Protein AF-A0A942J5Y2-F1 (afdb_monomer_lite)

Structure (mmCIF, N/CA/C/O backbone):
data_AF-A0A942J5Y2-F1
#
_entry.id   AF-A0A942J5Y2-F1
#
loop_
_atom_site.group_PDB
_atom_site.id
_atom_site.type_symbol
_atom_site.label_atom_id
_atom_site.label_alt_id
_atom_site.label_comp_id
_atom_site.label_asym_id
_atom_site.label_entity_id
_atom_site.label_seq_id
_atom_site.pdbx_PDB_ins_code
_atom_site.Cartn_x
_atom_site.Cartn_y
_atom_site.Cartn_z
_atom_site.occupancy
_atom_site.B_iso_or_equiv
_atom_site.auth_seq_id
_atom_site.auth_comp_id
_atom_site.auth_asym_id
_atom_site.auth_atom_id
_atom_site.pdbx_PDB_model_num
ATOM 1 N N . MET A 1 1 ? -18.124 -4.378 11.858 1.00 84.75 1 MET A N 1
ATOM 2 C CA . MET A 1 1 ? -17.099 -4.683 10.850 1.00 84.75 1 MET A CA 1
ATOM 3 C C . MET A 1 1 ? -17.439 -3.933 9.568 1.00 84.75 1 MET A C 1
ATOM 5 O O . MET A 1 1 ? -18.516 -4.154 9.026 1.00 84.75 1 MET A O 1
ATOM 9 N N . ARG A 1 2 ? -16.593 -2.995 9.141 1.00 95.69 2 ARG A N 1
ATOM 10 C CA . ARG A 1 2 ? -16.741 -2.168 7.935 1.00 95.69 2 ARG A CA 1
ATOM 11 C C . ARG A 1 2 ? -15.485 -2.299 7.095 1.00 95.69 2 ARG A C 1
ATOM 13 O O . ARG A 1 2 ? -14.386 -2.146 7.625 1.00 95.69 2 ARG A O 1
ATOM 20 N N . TRP A 1 3 ? -15.661 -2.587 5.813 1.00 96.19 3 TRP A N 1
ATOM 21 C CA . TRP A 1 3 ? -14.559 -2.839 4.891 1.00 96.19 3 TRP A CA 1
ATOM 22 C C . TRP A 1 3 ? -14.505 -1.748 3.829 1.00 96.19 3 TRP A C 1
ATOM 24 O O . TRP A 1 3 ? -15.545 -1.275 3.371 1.00 96.19 3 TRP A O 1
ATOM 34 N N . MET A 1 4 ? -13.293 -1.385 3.423 1.00 96.81 4 MET A N 1
ATOM 35 C CA . MET A 1 4 ? -13.045 -0.665 2.177 1.00 96.81 4 MET A CA 1
ATOM 36 C C . MET A 1 4 ? -12.264 -1.587 1.251 1.00 96.81 4 MET A C 1
ATOM 38 O O . MET A 1 4 ? -11.229 -2.117 1.646 1.00 96.81 4 MET A O 1
ATOM 42 N N . VAL A 1 5 ? -12.765 -1.791 0.038 1.00 94.94 5 VAL A N 1
ATOM 43 C CA . VAL A 1 5 ? -12.150 -2.690 -0.941 1.00 94.94 5 VAL A CA 1
ATOM 44 C C . VAL A 1 5 ? -11.982 -1.940 -2.251 1.00 94.94 5 VAL A C 1
ATOM 46 O O . VAL A 1 5 ? -12.905 -1.258 -2.696 1.00 94.94 5 VAL A O 1
ATOM 49 N N . LEU A 1 6 ? -10.806 -2.060 -2.852 1.00 94.19 6 LEU A N 1
ATOM 50 C CA . LEU A 1 6 ? -10.482 -1.487 -4.151 1.00 94.19 6 LEU A CA 1
ATOM 51 C C . LEU A 1 6 ? -9.532 -2.409 -4.916 1.00 94.19 6 LEU A C 1
ATOM 53 O O . LEU A 1 6 ? -8.919 -3.300 -4.333 1.00 94.19 6 LEU A O 1
ATOM 57 N N . ALA A 1 7 ? -9.415 -2.164 -6.214 1.00 92.25 7 ALA A N 1
ATOM 58 C CA . ALA A 1 7 ? -8.511 -2.870 -7.106 1.00 92.25 7 ALA A CA 1
ATOM 59 C C . ALA A 1 7 ? -7.783 -1.885 -8.031 1.00 92.25 7 ALA A C 1
ATOM 61 O O . ALA A 1 7 ? -8.194 -0.724 -8.137 1.00 92.25 7 ALA A O 1
ATOM 62 N N . ASP A 1 8 ? -6.717 -2.349 -8.681 1.00 88.19 8 ASP A N 1
ATOM 63 C CA . ASP A 1 8 ? -6.030 -1.660 -9.783 1.00 88.19 8 ASP A CA 1
ATOM 64 C C . ASP A 1 8 ? -5.554 -0.240 -9.430 1.00 88.19 8 ASP A C 1
ATOM 66 O O . ASP A 1 8 ? -5.823 0.775 -10.101 1.00 88.19 8 ASP A O 1
ATOM 70 N N . ILE A 1 9 ? -4.824 -0.139 -8.317 1.00 89.69 9 ILE A N 1
ATOM 71 C CA . ILE A 1 9 ? -4.260 1.144 -7.894 1.00 89.69 9 ILE A CA 1
ATOM 72 C C . ILE A 1 9 ? -3.129 1.594 -8.837 1.00 89.69 9 ILE A C 1
ATOM 74 O O . ILE A 1 9 ? -2.999 2.798 -9.072 1.00 89.69 9 ILE A O 1
ATOM 78 N N . HIS A 1 10 ? -2.405 0.653 -9.457 1.00 86.75 10 HIS A N 1
ATOM 79 C CA . HIS A 1 10 ? -1.319 0.850 -10.424 1.00 86.75 10 HIS A CA 1
ATOM 80 C C . HIS A 1 10 ? -0.325 1.919 -9.976 1.00 86.75 10 HIS A C 1
ATOM 82 O O . HIS A 1 10 ? -0.210 2.944 -10.644 1.00 86.75 10 HIS A O 1
ATOM 88 N N . HIS A 1 11 ? 0.331 1.731 -8.822 1.00 85.69 11 HIS A N 1
ATOM 89 C CA . HIS A 1 11 ? 1.297 2.681 -8.241 1.00 85.69 11 HIS A CA 1
ATOM 90 C C . HIS A 1 11 ? 0.840 4.158 -8.189 1.00 85.69 11 HIS A C 1
ATOM 92 O O . HIS A 1 11 ? 1.665 5.056 -8.024 1.00 85.69 11 HIS A O 1
ATOM 98 N N . GLY A 1 12 ? -0.462 4.437 -8.325 1.00 88.62 12 GLY A N 1
ATOM 99 C CA . GLY A 1 12 ? -0.999 5.791 -8.380 1.00 88.62 12 GLY A CA 1
ATOM 100 C C . GLY A 1 12 ? -0.914 6.451 -7.012 1.00 88.62 12 GLY A C 1
ATOM 101 O O . GLY A 1 12 ? -1.801 6.257 -6.184 1.00 88.62 12 GLY A O 1
ATOM 102 N N . GLU A 1 13 ? 0.144 7.224 -6.769 1.00 90.19 13 GLU A N 1
ATOM 103 C CA . GLU A 1 13 ? 0.414 7.883 -5.481 1.00 90.19 13 GLU A CA 1
ATOM 104 C C . GLU A 1 13 ? -0.786 8.703 -4.990 1.00 90.19 13 GLU A C 1
ATOM 106 O O . GLU A 1 13 ? -1.203 8.585 -3.840 1.00 90.19 13 GLU A O 1
ATOM 111 N N . ASN A 1 14 ? -1.442 9.429 -5.897 1.00 93.44 14 ASN A N 1
ATOM 112 C CA . ASN A 1 14 ? -2.664 10.173 -5.599 1.00 93.44 14 ASN A CA 1
ATOM 113 C C . ASN A 1 14 ? -3.819 9.274 -5.113 1.00 93.44 14 ASN A C 1
ATOM 115 O O . ASN A 1 14 ? -4.583 9.668 -4.233 1.00 93.44 14 ASN A O 1
ATOM 119 N N . LYS A 1 15 ? -3.966 8.061 -5.658 1.00 93.94 15 LYS A N 1
ATOM 120 C CA . LYS A 1 15 ? -4.989 7.102 -5.217 1.00 93.94 15 LYS A CA 1
ATOM 121 C C . LYS A 1 15 ? -4.661 6.560 -3.828 1.00 93.94 15 LYS A C 1
ATOM 123 O O . LYS A 1 15 ? -5.569 6.419 -3.011 1.00 93.94 15 LYS A O 1
ATOM 128 N N . TRP A 1 16 ? -3.386 6.291 -3.549 1.00 94.81 16 TRP A N 1
ATOM 129 C CA . TRP A 1 16 ? -2.936 5.867 -2.223 1.00 94.81 16 TRP A CA 1
ATOM 130 C C . TRP A 1 16 ? -3.175 6.944 -1.170 1.00 94.81 16 TRP A C 1
ATOM 132 O O . TRP A 1 16 ? -3.711 6.657 -0.102 1.00 94.81 16 TRP A O 1
ATOM 142 N N . GLU A 1 17 ? -2.855 8.197 -1.485 1.00 95.75 17 GLU A N 1
ATOM 143 C CA . GLU A 1 17 ? -3.139 9.329 -0.606 1.00 95.75 17 GLU A CA 1
ATOM 144 C C . GLU A 1 17 ? -4.637 9.457 -0.322 1.00 95.75 17 GLU A C 1
ATOM 146 O O . GLU A 1 17 ? -5.037 9.562 0.839 1.00 95.75 17 GLU A O 1
ATOM 151 N N . LEU A 1 18 ? -5.482 9.376 -1.355 1.00 96.56 18 LEU A N 1
ATOM 152 C CA . LEU A 1 18 ? -6.937 9.395 -1.193 1.00 96.56 18 LEU A CA 1
ATOM 153 C C . LEU A 1 18 ? -7.438 8.223 -0.341 1.00 96.56 18 LEU A C 1
ATOM 155 O O . LEU A 1 18 ? -8.302 8.423 0.514 1.00 96.56 18 LEU A O 1
ATOM 159 N N . LEU A 1 19 ? -6.872 7.027 -0.515 1.00 96.12 19 LEU A N 1
ATOM 160 C CA . LEU A 1 19 ? -7.204 5.859 0.298 1.00 96.12 19 LEU A CA 1
ATOM 161 C C . LEU A 1 19 ? -6.842 6.073 1.772 1.00 96.12 19 LEU A C 1
ATOM 163 O O . LEU A 1 19 ? -7.650 5.771 2.650 1.00 96.12 19 LEU A O 1
ATOM 167 N N . VAL A 1 20 ? -5.668 6.646 2.053 1.00 97.31 20 VAL A N 1
ATOM 168 C CA . VAL A 1 20 ? -5.252 7.008 3.416 1.00 97.31 20 VAL A CA 1
ATOM 169 C C . VAL A 1 20 ? -6.223 8.022 4.026 1.00 97.31 20 VAL A C 1
ATOM 171 O O . VAL A 1 20 ? -6.628 7.865 5.180 1.00 97.31 20 VAL A O 1
ATOM 174 N N . GLN A 1 21 ? -6.632 9.049 3.274 1.00 98.12 21 GLN A N 1
ATOM 175 C CA . GLN A 1 21 ? -7.607 10.028 3.768 1.00 98.12 21 GLN A CA 1
ATOM 176 C C . GLN A 1 21 ? -8.973 9.388 4.036 1.00 98.12 21 GLN A C 1
ATOM 178 O O . GLN A 1 21 ? -9.573 9.639 5.083 1.00 98.12 21 GLN A O 1
ATOM 183 N N . ALA A 1 22 ? -9.438 8.510 3.145 1.00 97.81 22 ALA A N 1
ATOM 184 C CA . ALA A 1 22 ? -10.676 7.764 3.334 1.00 97.81 22 ALA A CA 1
ATOM 185 C C . ALA A 1 22 ? -10.608 6.854 4.572 1.00 97.81 22 ALA A C 1
ATOM 187 O O . ALA A 1 22 ? -11.543 6.840 5.375 1.00 97.81 22 ALA A O 1
ATOM 188 N N . ALA A 1 23 ? -9.486 6.160 4.786 1.00 97.69 23 ALA A N 1
ATOM 189 C CA . ALA A 1 23 ? -9.276 5.317 5.961 1.00 97.69 23 ALA A CA 1
ATOM 190 C C . ALA A 1 23 ? -9.336 6.140 7.258 1.00 97.69 23 ALA A C 1
ATOM 192 O O . ALA A 1 23 ? -10.028 5.756 8.200 1.00 97.69 23 ALA A O 1
ATOM 193 N N . LYS A 1 24 ? -8.702 7.319 7.287 1.00 97.62 24 LYS A N 1
ATOM 194 C CA . LYS A 1 24 ? -8.753 8.243 8.434 1.00 97.62 24 LYS A CA 1
ATOM 195 C C . LYS A 1 24 ? -10.160 8.778 8.703 1.00 97.62 24 LYS A C 1
ATOM 197 O O . LYS A 1 24 ? -10.575 8.843 9.861 1.00 97.62 24 LYS A O 1
ATOM 202 N N . ALA A 1 25 ? -10.884 9.161 7.653 1.00 98.12 25 ALA A N 1
ATOM 203 C CA . ALA A 1 25 ? -12.213 9.754 7.770 1.00 98.12 25 ALA A CA 1
ATOM 204 C C . ALA A 1 25 ? -13.268 8.727 8.201 1.00 98.12 25 ALA A C 1
ATOM 206 O O . ALA A 1 25 ? -14.097 9.003 9.070 1.00 98.12 25 ALA A O 1
ATOM 207 N N . HIS A 1 26 ? -13.233 7.534 7.609 1.00 97.75 26 HIS A N 1
ATOM 208 C CA . HIS A 1 26 ? -14.277 6.533 7.801 1.00 97.75 26 HIS A CA 1
ATOM 209 C C . HIS A 1 26 ? -13.943 5.500 8.876 1.00 97.75 26 HIS A C 1
ATOM 211 O O . HIS A 1 26 ? -14.874 4.890 9.409 1.00 97.75 26 HIS A O 1
ATOM 217 N N . LYS A 1 27 ? -12.662 5.340 9.240 1.00 96.62 27 LYS A N 1
ATOM 218 C CA . LYS A 1 27 ? -12.160 4.375 10.233 1.00 96.62 27 LYS A CA 1
ATOM 219 C C . LYS A 1 27 ? -12.708 2.957 10.002 1.00 96.62 27 LYS A C 1
ATOM 221 O O . LYS A 1 27 ? -13.437 2.446 10.861 1.00 96.62 27 LYS A O 1
ATOM 226 N N . PRO A 1 28 ? -12.498 2.357 8.815 1.00 97.62 28 PRO A N 1
ATOM 227 C CA . PRO A 1 28 ? -12.905 0.975 8.593 1.00 97.62 28 PRO A CA 1
ATOM 228 C C . PRO A 1 28 ? -12.104 0.033 9.497 1.00 97.62 28 PRO A C 1
ATOM 230 O O . PRO A 1 28 ? -11.020 0.378 9.954 1.00 97.62 28 PRO A O 1
ATOM 233 N N . ASP A 1 29 ? -12.632 -1.166 9.718 1.00 96.75 29 ASP A N 1
ATOM 234 C CA . ASP A 1 29 ? -11.904 -2.215 10.438 1.00 96.75 29 ASP A CA 1
ATOM 235 C C . ASP A 1 29 ? -10.853 -2.872 9.524 1.00 96.75 29 ASP A C 1
ATOM 237 O O . ASP A 1 29 ? -9.826 -3.349 9.997 1.00 96.75 29 ASP A O 1
ATOM 241 N N . LEU A 1 30 ? -11.108 -2.882 8.208 1.00 96.38 30 LEU A N 1
ATOM 242 C CA . LEU A 1 30 ? -10.252 -3.506 7.202 1.00 96.38 30 LEU A CA 1
ATOM 243 C C . LEU A 1 30 ? -10.233 -2.702 5.895 1.00 96.38 30 LEU A C 1
ATOM 245 O O . LEU A 1 30 ? -11.274 -2.234 5.419 1.00 96.38 30 LEU A O 1
ATOM 249 N N . VAL A 1 31 ? -9.052 -2.594 5.294 1.00 96.94 31 VAL A N 1
ATOM 250 C CA . VAL A 1 31 ? -8.817 -2.101 3.936 1.00 96.94 31 VAL A CA 1
ATOM 251 C C . VAL A 1 31 ? -8.193 -3.230 3.119 1.00 96.94 31 VAL A C 1
ATOM 253 O O . VAL A 1 31 ? -7.185 -3.796 3.527 1.00 96.94 31 VAL A O 1
ATOM 256 N N . ALA A 1 32 ? -8.776 -3.559 1.969 1.00 95.12 32 ALA A N 1
ATOM 257 C CA . ALA A 1 32 ? -8.219 -4.528 1.032 1.00 95.12 32 ALA A CA 1
ATOM 258 C C . ALA A 1 32 ? -7.937 -3.867 -0.319 1.00 95.12 32 ALA A C 1
ATOM 260 O O . ALA A 1 32 ? -8.825 -3.236 -0.898 1.00 95.12 32 ALA A O 1
ATOM 261 N N . VAL A 1 33 ? -6.718 -4.039 -0.828 1.00 94.12 33 VAL A N 1
ATOM 262 C CA . VAL A 1 33 ? -6.330 -3.611 -2.178 1.00 94.12 33 VAL A CA 1
ATOM 263 C C . VAL A 1 33 ? -5.975 -4.848 -2.986 1.00 94.12 33 VAL A C 1
ATOM 265 O O . VAL A 1 33 ? -5.060 -5.585 -2.618 1.00 94.12 33 VAL A O 1
ATOM 268 N N . ALA A 1 34 ? -6.726 -5.089 -4.056 1.00 90.38 34 ALA A N 1
ATOM 269 C CA . ALA A 1 34 ? -6.590 -6.276 -4.880 1.00 90.38 34 ALA A CA 1
ATOM 270 C C . ALA A 1 34 ? -6.004 -5.958 -6.254 1.00 90.38 34 ALA A C 1
ATOM 272 O O . ALA A 1 34 ? -6.643 -5.291 -7.058 1.00 90.38 34 ALA A O 1
ATOM 273 N N . GLY A 1 35 ? -4.830 -6.508 -6.541 1.00 84.94 35 GLY A N 1
ATOM 274 C CA . GLY A 1 35 ? -4.236 -6.459 -7.866 1.00 84.94 35 GLY A CA 1
ATOM 275 C C . GLY A 1 35 ? -3.482 -5.170 -8.177 1.00 84.94 35 GLY A C 1
ATOM 276 O O . GLY A 1 35 ? -3.764 -4.096 -7.637 1.00 84.94 35 GLY A O 1
ATOM 277 N N . ASP A 1 36 ? -2.508 -5.340 -9.067 1.00 88.25 36 ASP A N 1
ATOM 278 C CA . ASP A 1 36 ? -1.703 -4.331 -9.743 1.00 88.25 36 ASP A CA 1
ATOM 279 C C . ASP A 1 36 ? -1.321 -3.148 -8.849 1.00 88.25 36 ASP A C 1
ATOM 281 O O . ASP A 1 36 ? -1.666 -1.985 -9.079 1.00 88.25 36 ASP A O 1
ATOM 285 N N . LEU A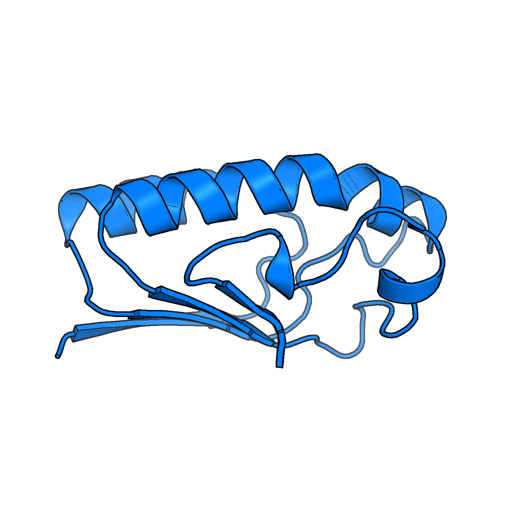 1 37 ? -0.599 -3.469 -7.781 1.00 89.00 37 LEU A N 1
ATOM 286 C CA . LEU A 1 37 ? -0.132 -2.522 -6.776 1.00 89.00 37 LEU A CA 1
ATOM 287 C C . LEU A 1 37 ? 1.084 -1.729 -7.266 1.00 89.00 37 LEU A C 1
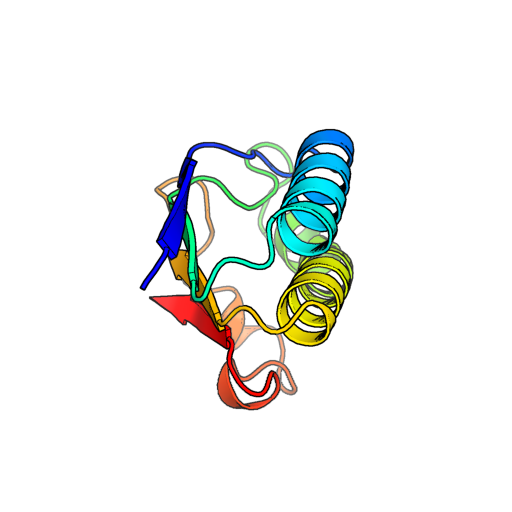ATOM 289 O O . LEU A 1 37 ? 1.240 -0.550 -6.928 1.00 89.00 37 LEU A O 1
ATOM 293 N N . LEU A 1 38 ? 1.946 -2.378 -8.046 1.00 89.62 38 LEU A N 1
ATOM 294 C CA . LEU A 1 38 ? 3.303 -1.945 -8.349 1.00 89.62 38 LEU A CA 1
ATOM 295 C C . LEU A 1 38 ? 3.439 -1.347 -9.770 1.00 89.62 38 LEU A C 1
ATOM 297 O O . LEU A 1 38 ? 2.545 -1.449 -10.615 1.00 89.62 38 LEU A O 1
ATOM 301 N N . PRO A 1 39 ? 4.568 -0.679 -10.070 1.00 87.62 39 PRO A N 1
ATOM 302 C CA . PRO A 1 39 ? 4.932 -0.275 -11.428 1.00 87.62 39 PRO A CA 1
ATOM 303 C C . PRO A 1 39 ? 5.029 -1.439 -12.418 1.00 87.62 39 PRO A C 1
ATOM 305 O O . PRO A 1 39 ? 5.978 -2.217 -12.381 1.00 87.62 39 PRO A O 1
ATOM 308 N N . LYS A 1 40 ? 4.084 -1.524 -13.359 1.00 82.75 40 LYS A N 1
ATOM 309 C CA . LYS A 1 40 ? 4.068 -2.585 -14.379 1.00 82.75 40 LYS A CA 1
ATOM 310 C C . LYS A 1 40 ? 5.109 -2.387 -15.492 1.00 82.75 40 LYS A C 1
ATOM 312 O O . LYS A 1 40 ? 5.823 -3.315 -15.849 1.00 82.75 40 LYS A O 1
ATOM 317 N N . ASP A 1 41 ? 5.267 -1.155 -15.987 1.00 84.00 41 ASP A N 1
ATOM 318 C CA . ASP A 1 41 ? 6.021 -0.885 -17.228 1.00 84.00 41 ASP A CA 1
ATOM 319 C C . ASP A 1 41 ? 7.518 -0.604 -17.000 1.00 84.00 41 ASP A C 1
ATOM 321 O O . ASP A 1 41 ? 8.275 -0.404 -17.947 1.00 84.00 41 ASP A O 1
ATOM 325 N N . GLN A 1 42 ? 7.964 -0.561 -15.742 1.00 82.94 42 GLN A N 1
ATOM 326 C CA . GLN A 1 42 ? 9.313 -0.106 -15.369 1.00 82.94 42 GLN A CA 1
ATOM 327 C C . GLN A 1 42 ? 10.231 -1.247 -14.884 1.00 82.94 42 GLN A C 1
ATOM 329 O O . GLN A 1 42 ? 11.397 -1.021 -14.558 1.00 82.94 42 GLN A O 1
ATOM 334 N N . GLY A 1 43 ? 9.719 -2.483 -14.858 1.00 85.25 43 GLY A N 1
ATOM 335 C CA . GLY A 1 43 ? 10.461 -3.685 -14.473 1.00 85.25 43 GLY A CA 1
ATOM 336 C C . GLY A 1 43 ? 10.707 -3.841 -12.965 1.00 85.25 43 GLY A C 1
ATOM 337 O O . GLY A 1 43 ? 10.365 -2.988 -12.147 1.00 85.25 43 GLY A O 1
ATOM 338 N N . THR A 1 44 ? 11.338 -4.959 -12.589 1.00 86.19 44 THR A N 1
ATOM 339 C CA . THR A 1 44 ? 11.509 -5.389 -11.187 1.00 86.19 44 THR A CA 1
ATOM 340 C C . THR A 1 44 ? 12.198 -4.355 -10.298 1.00 86.19 44 THR A C 1
ATOM 342 O O . THR A 1 44 ? 11.787 -4.167 -9.158 1.00 86.19 44 THR A O 1
ATOM 345 N N . LEU A 1 45 ? 13.230 -3.662 -10.791 1.00 87.19 45 LEU A N 1
ATOM 346 C CA . LEU A 1 45 ? 13.960 -2.683 -9.975 1.00 87.19 45 LEU A CA 1
ATOM 347 C C . LEU A 1 45 ? 13.083 -1.493 -9.575 1.00 87.19 45 LEU A C 1
ATOM 349 O O . LEU A 1 45 ? 13.177 -1.029 -8.442 1.00 87.19 45 LEU A O 1
ATOM 353 N N . ALA A 1 46 ? 12.210 -1.030 -10.470 1.00 88.12 46 ALA A N 1
ATOM 354 C CA . ALA A 1 46 ? 11.276 0.048 -10.165 1.00 88.12 46 ALA A CA 1
ATOM 355 C C . ALA A 1 46 ? 10.222 -0.391 -9.144 1.00 88.12 46 ALA A C 1
ATOM 357 O O . ALA A 1 46 ? 9.886 0.358 -8.230 1.00 88.12 46 ALA A O 1
ATOM 358 N N . GLN A 1 47 ? 9.756 -1.636 -9.245 1.00 89.12 47 GLN A N 1
ATOM 359 C CA . GLN A 1 47 ? 8.851 -2.205 -8.255 1.00 89.12 47 GLN A CA 1
ATOM 360 C C . GLN A 1 47 ? 9.510 -2.347 -6.871 1.00 89.12 47 GLN A C 1
ATOM 362 O O . GLN A 1 47 ? 8.902 -1.972 -5.871 1.00 89.12 47 GLN A O 1
ATOM 367 N N . VAL A 1 48 ? 10.773 -2.795 -6.796 1.00 88.25 48 VAL A N 1
ATOM 368 C CA . VAL A 1 48 ? 11.549 -2.825 -5.538 1.00 88.25 48 VAL A CA 1
ATOM 369 C C . VAL A 1 48 ? 11.724 -1.415 -4.968 1.00 88.25 48 VAL A C 1
ATOM 371 O O . VAL A 1 48 ? 11.531 -1.204 -3.770 1.00 88.25 48 VAL A O 1
ATOM 374 N N . ALA A 1 49 ? 12.049 -0.438 -5.818 1.00 88.50 49 ALA A N 1
ATOM 375 C CA . ALA A 1 49 ? 12.212 0.957 -5.415 1.00 88.50 49 ALA A CA 1
ATOM 376 C C . ALA A 1 49 ? 10.911 1.591 -4.890 1.00 88.50 49 ALA A C 1
ATOM 378 O O . ALA A 1 49 ? 10.975 2.550 -4.124 1.00 88.50 49 ALA A O 1
ATOM 379 N N . TYR A 1 50 ? 9.747 1.046 -5.255 1.00 89.19 50 TYR A N 1
ATOM 380 C CA . TYR A 1 50 ? 8.440 1.522 -4.803 1.00 89.19 50 TYR A CA 1
ATOM 381 C C . TYR A 1 50 ? 8.030 0.996 -3.415 1.00 89.19 50 TYR A C 1
ATOM 383 O O . TYR A 1 50 ? 7.220 1.621 -2.726 1.00 89.19 50 TYR A O 1
ATOM 391 N N . LEU A 1 51 ? 8.610 -0.117 -2.949 1.00 87.75 51 LEU A N 1
ATOM 392 C CA . LEU A 1 51 ? 8.243 -0.746 -1.669 1.00 87.75 51 LEU A CA 1
ATOM 393 C C . LEU A 1 51 ? 8.338 0.168 -0.436 1.00 87.75 51 LEU A C 1
ATOM 395 O O . LEU A 1 51 ? 7.484 0.034 0.446 1.00 87.75 51 LEU A O 1
ATOM 399 N N . PRO A 1 52 ? 9.319 1.088 -0.315 1.00 88.31 52 PRO A N 1
ATOM 400 C CA . PRO A 1 52 ? 9.341 2.049 0.785 1.00 88.31 52 PRO A CA 1
ATOM 401 C C . PRO A 1 52 ? 8.134 2.999 0.775 1.00 88.31 52 PRO A C 1
ATOM 403 O O . PRO A 1 52 ? 7.591 3.301 1.835 1.00 88.31 52 PRO A O 1
ATOM 406 N N . GLY A 1 53 ? 7.677 3.429 -0.406 1.00 89.62 53 GLY A N 1
ATOM 407 C CA . GLY A 1 53 ? 6.476 4.259 -0.548 1.00 89.62 53 GLY A CA 1
ATOM 408 C C . GLY A 1 53 ? 5.210 3.486 -0.182 1.00 89.62 53 GLY A C 1
ATOM 409 O O . GLY A 1 53 ? 4.422 3.937 0.650 1.00 89.62 53 GLY A O 1
ATOM 410 N N . LEU A 1 54 ? 5.070 2.262 -0.706 1.00 90.31 54 LEU A N 1
ATOM 411 C CA . LEU A 1 54 ? 3.974 1.356 -0.351 1.00 90.31 54 LEU A CA 1
ATOM 412 C C . LEU A 1 54 ? 3.907 1.097 1.165 1.00 90.31 54 LEU A C 1
ATOM 414 O O . LEU A 1 54 ? 2.827 1.106 1.757 1.00 90.31 54 LEU A O 1
ATOM 418 N N . ARG A 1 55 ? 5.069 0.934 1.809 1.00 89.19 55 ARG A N 1
ATOM 419 C CA . ARG A 1 55 ? 5.184 0.801 3.265 1.00 89.19 55 ARG A CA 1
ATOM 420 C C . ARG A 1 55 ? 4.656 2.031 4.002 1.00 89.19 55 ARG A C 1
ATOM 422 O O . ARG A 1 55 ? 3.902 1.868 4.956 1.00 89.19 55 ARG A O 1
ATOM 429 N N . ALA A 1 56 ? 5.013 3.236 3.564 1.00 92.69 56 ALA A N 1
ATOM 430 C CA . ALA A 1 56 ? 4.537 4.465 4.195 1.00 92.69 56 ALA A CA 1
ATOM 431 C C . ALA A 1 56 ? 3.001 4.581 4.137 1.00 92.69 56 ALA A C 1
ATOM 433 O O . ALA A 1 56 ? 2.368 4.969 5.122 1.00 92.69 56 ALA A O 1
ATOM 434 N N . TYR A 1 57 ? 2.380 4.181 3.020 1.00 94.19 57 TYR A N 1
ATOM 435 C CA . TYR A 1 57 ? 0.919 4.126 2.918 1.00 94.19 57 TYR A CA 1
ATOM 436 C C . TYR A 1 57 ? 0.309 3.066 3.840 1.00 94.19 57 TYR A C 1
ATOM 438 O O . TYR A 1 57 ? -0.686 3.346 4.511 1.00 94.19 57 TYR A O 1
ATOM 446 N N . ALA A 1 58 ? 0.922 1.882 3.927 1.00 92.25 58 ALA A N 1
ATOM 447 C CA . ALA A 1 58 ? 0.478 0.825 4.831 1.00 92.25 58 ALA A CA 1
ATOM 448 C C . ALA A 1 58 ? 0.515 1.268 6.301 1.00 92.25 58 ALA A C 1
ATOM 450 O O . ALA A 1 58 ? -0.474 1.129 7.018 1.00 92.25 58 ALA A O 1
ATOM 451 N N . GLU A 1 59 ? 1.618 1.879 6.733 1.00 92.69 59 GLU A N 1
ATOM 452 C CA . GLU A 1 59 ? 1.764 2.421 8.087 1.00 92.69 59 GLU A CA 1
ATOM 453 C C . GLU A 1 59 ? 0.722 3.514 8.374 1.00 92.69 59 GLU A C 1
ATOM 455 O O . GLU A 1 59 ? 0.132 3.538 9.455 1.00 92.69 59 GLU A O 1
ATOM 460 N N . ALA A 1 60 ? 0.426 4.381 7.400 1.00 95.50 60 ALA A N 1
ATOM 461 C CA . ALA A 1 60 ? -0.588 5.421 7.548 1.00 95.50 60 ALA A CA 1
ATOM 462 C C . ALA A 1 60 ? -2.024 4.869 7.655 1.00 95.50 60 ALA A C 1
ATOM 464 O O . ALA A 1 60 ? -2.835 5.438 8.392 1.00 95.50 60 ALA A O 1
ATOM 465 N N . ILE A 1 61 ? -2.344 3.780 6.945 1.00 94.94 61 ILE A N 1
ATOM 466 C CA . ILE A 1 61 ? -3.637 3.080 7.049 1.00 94.94 61 ILE A CA 1
ATOM 467 C C . ILE A 1 61 ? -3.745 2.369 8.404 1.00 94.94 61 ILE A C 1
ATOM 469 O O . ILE A 1 61 ? -4.747 2.543 9.101 1.00 94.94 61 ILE A O 1
ATOM 473 N N . ASN A 1 62 ? -2.694 1.665 8.831 1.00 93.50 62 ASN A N 1
ATOM 474 C CA . ASN A 1 62 ? -2.661 0.990 10.130 1.00 93.50 62 ASN A CA 1
ATOM 475 C C . ASN A 1 62 ? -2.789 1.996 11.287 1.00 93.50 62 ASN A C 1
ATOM 477 O O . ASN A 1 62 ? -3.536 1.766 12.238 1.00 93.50 62 ASN A O 1
ATOM 481 N N . ALA A 1 63 ? -2.149 3.164 11.178 1.00 94.75 63 ALA A N 1
ATOM 482 C CA . ALA A 1 63 ? -2.287 4.253 12.147 1.00 94.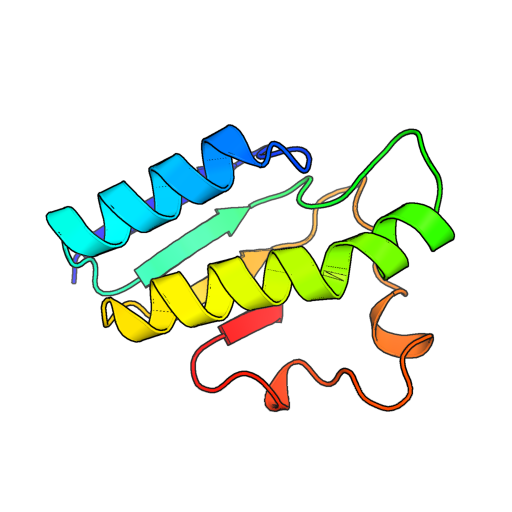75 63 ALA A CA 1
ATOM 483 C C . ALA A 1 63 ? -3.710 4.846 12.210 1.00 94.75 63 ALA A C 1
ATOM 485 O O . ALA A 1 63 ? -4.081 5.437 13.224 1.00 94.75 63 ALA A O 1
ATOM 486 N N . ALA A 1 64 ? -4.527 4.681 11.162 1.00 95.12 64 ALA A N 1
ATOM 487 C CA . ALA A 1 64 ? -5.947 5.037 11.184 1.00 95.12 64 ALA A CA 1
ATOM 488 C C . ALA A 1 64 ? -6.822 3.996 11.918 1.00 95.12 64 ALA A C 1
ATOM 490 O O . ALA A 1 64 ? -8.016 4.239 12.114 1.00 95.12 64 ALA A O 1
ATOM 491 N N . GLY A 1 65 ? -6.235 2.876 12.353 1.00 94.12 65 GLY A N 1
ATOM 492 C CA . GLY A 1 65 ? -6.898 1.802 13.093 1.00 94.12 65 GLY A CA 1
ATOM 493 C C . GLY A 1 65 ? -7.481 0.690 12.219 1.00 94.12 65 GLY A C 1
ATOM 494 O O . GLY A 1 65 ? -8.253 -0.114 12.734 1.00 94.12 65 GLY A O 1
ATOM 495 N N . ALA A 1 66 ? -7.141 0.649 10.928 1.00 96.19 66 ALA A N 1
ATOM 496 C CA . ALA A 1 66 ? -7.601 -0.383 10.003 1.00 96.19 66 ALA A CA 1
ATOM 497 C C . ALA A 1 66 ? -6.518 -1.448 9.772 1.00 96.19 66 ALA A C 1
ATOM 499 O O . ALA A 1 66 ? -5.343 -1.109 9.671 1.00 96.19 66 ALA A O 1
ATOM 500 N N . GLU A 1 67 ? -6.908 -2.716 9.632 1.00 93.75 67 GLU A N 1
ATOM 501 C CA . GLU A 1 67 ? -6.025 -3.761 9.093 1.00 93.75 67 GLU A CA 1
ATOM 502 C C . GLU A 1 67 ? -5.893 -3.589 7.572 1.00 93.75 67 GLU A C 1
ATOM 504 O O . GLU A 1 67 ? -6.901 -3.388 6.890 1.00 93.75 67 GLU A O 1
ATOM 509 N N . LEU A 1 68 ? -4.676 -3.682 7.029 1.00 93.75 68 LEU A N 1
ATOM 510 C CA . LEU A 1 68 ? -4.444 -3.627 5.584 1.00 93.75 68 LEU A CA 1
ATOM 511 C C . LEU A 1 68 ? -4.135 -5.016 5.017 1.00 93.75 68 LEU A C 1
ATOM 513 O O . LEU A 1 68 ? -3.192 -5.693 5.431 1.00 93.75 68 LEU A O 1
ATOM 517 N N . VAL A 1 69 ? -4.890 -5.400 3.993 1.00 92.38 69 VAL A N 1
ATOM 518 C CA . VAL A 1 69 ? -4.653 -6.598 3.189 1.00 92.38 69 VAL A CA 1
ATOM 519 C C . VAL A 1 69 ? -4.284 -6.183 1.769 1.00 92.38 69 VAL A C 1
ATOM 521 O O . VAL A 1 69 ? -5.029 -5.459 1.107 1.00 92.38 69 VAL A O 1
ATOM 524 N N . LEU A 1 70 ? -3.133 -6.651 1.298 1.00 91.12 70 LEU A N 1
ATOM 525 C CA . LEU A 1 70 ? -2.655 -6.437 -0.065 1.00 91.12 70 LEU A CA 1
ATOM 526 C C . LEU A 1 70 ? -2.662 -7.772 -0.801 1.00 91.12 70 LEU A C 1
ATOM 528 O O . LEU A 1 70 ? -2.107 -8.743 -0.290 1.00 91.12 70 LEU A O 1
ATOM 532 N N . ILE A 1 71 ? -3.279 -7.811 -1.979 1.00 89.44 71 ILE A N 1
ATOM 533 C CA . ILE A 1 71 ? -3.333 -9.005 -2.827 1.00 89.44 71 ILE A CA 1
ATOM 534 C C . ILE A 1 71 ? -2.591 -8.693 -4.122 1.00 89.44 71 ILE A C 1
ATOM 536 O O . ILE A 1 71 ? -2.933 -7.722 -4.798 1.00 89.44 71 ILE A O 1
ATOM 540 N N . LEU A 1 72 ? -1.590 -9.506 -4.460 1.00 87.31 72 LEU A N 1
ATOM 541 C CA . LEU A 1 72 ? -0.775 -9.288 -5.659 1.00 87.31 72 LEU A CA 1
ATOM 542 C C . LEU A 1 72 ? -1.536 -9.650 -6.946 1.00 87.31 72 LEU A C 1
ATOM 544 O O . LEU A 1 72 ? -2.147 -10.719 -7.046 1.00 87.31 72 LEU A O 1
ATOM 548 N N . GLY A 1 73 ? -1.457 -8.768 -7.943 1.00 86.75 73 GLY A N 1
ATOM 549 C CA . GLY A 1 73 ? -2.007 -8.956 -9.285 1.00 86.75 73 GLY A CA 1
ATOM 550 C C . GLY A 1 73 ? -1.085 -9.726 -10.229 1.00 86.75 73 GLY A C 1
ATOM 551 O O . GLY A 1 73 ? -0.103 -10.348 -9.816 1.00 86.75 73 GLY A O 1
ATOM 552 N N . ASN A 1 74 ? -1.418 -9.708 -11.519 1.00 87.38 74 ASN A N 1
ATOM 553 C CA . ASN A 1 74 ? -0.572 -10.291 -12.565 1.00 87.38 74 ASN A CA 1
ATOM 554 C C . ASN A 1 74 ? 0.626 -9.404 -12.914 1.00 87.38 74 ASN A C 1
ATOM 556 O O . ASN A 1 74 ? 1.647 -9.943 -13.337 1.00 87.38 74 ASN A O 1
ATOM 560 N N . ASP A 1 75 ? 0.511 -8.085 -12.730 1.00 86.19 75 ASP A N 1
ATOM 561 C CA . ASP A 1 75 ? 1.600 -7.145 -13.015 1.00 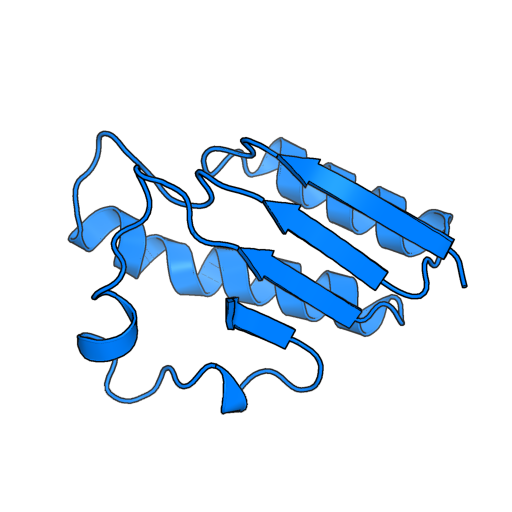86.19 75 ASP A CA 1
ATOM 562 C C . ASP A 1 75 ? 2.562 -6.975 -11.823 1.00 86.19 75 ASP A C 1
ATOM 564 O O . ASP A 1 75 ? 3.655 -6.415 -11.960 1.00 86.19 75 ASP A O 1
ATOM 568 N N . ASP A 1 76 ? 2.184 -7.491 -10.653 1.00 85.44 76 ASP A N 1
ATOM 569 C CA . ASP A 1 76 ? 3.007 -7.458 -9.453 1.00 85.44 76 ASP A CA 1
ATOM 570 C C . ASP A 1 76 ? 4.009 -8.613 -9.445 1.00 85.44 76 ASP A C 1
ATOM 572 O O . ASP A 1 76 ? 3.650 -9.795 -9.504 1.00 85.44 76 ASP A O 1
ATOM 576 N N . ASN A 1 77 ? 5.295 -8.287 -9.319 1.00 82.88 77 ASN A N 1
ATOM 577 C CA . ASN A 1 77 ? 6.321 -9.309 -9.225 1.00 82.88 77 ASN A CA 1
ATOM 578 C C . ASN A 1 77 ? 6.218 -10.044 -7.877 1.00 82.88 77 ASN A C 1
ATOM 580 O O . ASN A 1 77 ? 6.507 -9.490 -6.817 1.00 82.88 77 ASN A O 1
ATOM 584 N N . ARG A 1 78 ? 5.850 -11.328 -7.927 1.00 74.00 78 ARG A N 1
ATOM 585 C CA . ARG A 1 78 ? 5.689 -12.191 -6.745 1.00 74.00 78 ARG A CA 1
ATOM 586 C C . ARG A 1 78 ? 7.006 -12.508 -6.035 1.00 74.00 78 ARG A C 1
ATOM 588 O O . ARG A 1 78 ? 6.995 -12.801 -4.842 1.00 74.00 78 ARG A O 1
ATOM 595 N N . ASP A 1 79 ? 8.130 -12.388 -6.735 1.00 70.81 79 ASP A N 1
ATOM 596 C CA . ASP A 1 79 ? 9.459 -12.711 -6.211 1.00 70.81 79 ASP A CA 1
ATOM 597 C C . ASP A 1 79 ? 10.128 -11.519 -5.510 1.00 70.81 79 ASP A C 1
ATOM 599 O O . ASP A 1 79 ? 11.250 -11.623 -5.012 1.00 70.81 79 ASP A O 1
ATOM 603 N N . ILE A 1 80 ? 9.455 -10.367 -5.432 1.00 67.88 80 ILE A N 1
ATOM 604 C CA . ILE A 1 80 ? 10.027 -9.148 -4.852 1.00 67.88 80 ILE A CA 1
ATOM 605 C C . ILE A 1 80 ? 10.436 -9.304 -3.388 1.00 67.88 80 ILE A C 1
ATOM 607 O O . ILE A 1 80 ? 11.463 -8.757 -2.983 1.00 67.88 80 ILE A O 1
ATOM 611 N N . GLY A 1 81 ? 9.698 -10.106 -2.616 1.00 55.94 81 GLY A N 1
ATOM 612 C CA . GLY A 1 81 ? 10.038 -10.395 -1.221 1.00 55.94 81 GLY A CA 1
ATOM 613 C C . GLY A 1 81 ? 11.391 -11.099 -1.051 1.00 55.94 81 GLY A C 1
ATOM 614 O O . GLY A 1 81 ? 11.966 -11.063 0.035 1.00 55.94 81 GLY A O 1
ATOM 615 N N . CYS A 1 82 ? 11.935 -11.707 -2.111 1.00 45.62 82 CYS A N 1
ATOM 616 C CA . CYS A 1 82 ? 13.209 -12.423 -2.076 1.00 45.62 82 CYS A CA 1
ATOM 617 C C . CYS A 1 82 ? 14.437 -11.519 -2.294 1.00 45.62 82 CYS A C 1
ATOM 619 O O . CYS A 1 82 ? 15.536 -11.897 -1.892 1.00 45.62 82 CYS A O 1
ATOM 621 N N . PHE A 1 83 ? 14.280 -10.332 -2.892 1.00 40.78 83 PHE A N 1
ATOM 622 C CA . PHE A 1 83 ? 15.406 -9.433 -3.215 1.00 40.78 83 PHE A CA 1
ATOM 623 C C . PHE A 1 83 ? 15.782 -8.476 -2.084 1.00 40.78 83 PHE A C 1
ATOM 625 O O . PHE A 1 83 ? 16.852 -7.868 -2.088 1.00 40.78 83 PHE A O 1
ATOM 632 N N . THR A 1 84 ? 14.917 -8.354 -1.091 1.00 45.41 84 THR A N 1
ATOM 633 C CA . THR A 1 84 ? 15.102 -7.474 0.050 1.00 45.41 84 THR A CA 1
ATOM 634 C C . THR A 1 84 ? 15.343 -8.334 1.281 1.00 45.41 84 THR A C 1
ATOM 636 O O . THR A 1 84 ? 14.402 -8.734 1.962 1.00 45.41 84 THR A O 1
ATOM 639 N N . SER A 1 85 ? 16.608 -8.603 1.617 1.00 41.69 85 SER A N 1
ATOM 640 C CA . SER A 1 85 ? 16.998 -9.388 2.805 1.00 41.69 85 SER A CA 1
ATOM 641 C C . SER A 1 85 ? 16.570 -8.770 4.155 1.00 41.69 85 SER A C 1
ATOM 643 O O . SER A 1 85 ? 16.963 -9.268 5.207 1.00 41.69 85 SER A O 1
ATOM 645 N N . GLY A 1 86 ? 15.777 -7.694 4.135 1.00 45.59 86 GLY A N 1
ATOM 646 C CA . GLY A 1 86 ? 15.160 -7.034 5.284 1.00 45.59 86 GLY A CA 1
ATOM 647 C C . GLY A 1 86 ? 13.689 -6.647 5.073 1.00 45.59 86 GLY A C 1
ATOM 648 O O . GLY A 1 86 ? 13.219 -5.748 5.758 1.00 45.59 86 GLY A O 1
ATOM 649 N N . TYR A 1 87 ? 12.979 -7.260 4.116 1.00 47.59 87 TYR A N 1
ATOM 650 C CA . TYR A 1 87 ? 11.537 -7.056 3.926 1.00 47.59 87 TYR A CA 1
ATOM 651 C C . TYR A 1 87 ? 10.829 -8.392 4.127 1.00 47.59 87 TYR A C 1
ATOM 653 O O . TYR A 1 87 ? 10.688 -9.199 3.207 1.00 47.59 87 TYR A O 1
ATOM 661 N N . ARG A 1 88 ? 10.408 -8.663 5.360 1.00 52.78 88 ARG A N 1
ATOM 662 C CA . ARG A 1 88 ? 9.417 -9.707 5.609 1.00 52.78 88 ARG A CA 1
ATOM 663 C C . ARG A 1 88 ? 8.070 -9.011 5.771 1.00 52.78 88 ARG A C 1
ATOM 665 O O . ARG A 1 88 ? 7.997 -8.021 6.491 1.00 52.78 88 ARG A O 1
ATOM 672 N N . PRO A 1 89 ? 6.974 -9.541 5.203 1.00 46.41 89 PRO A N 1
ATOM 673 C CA . PRO A 1 89 ? 5.624 -9.074 5.531 1.00 46.41 89 PRO A CA 1
ATOM 674 C C . PRO A 1 89 ? 5.354 -9.013 7.049 1.00 46.41 89 PRO A C 1
ATOM 676 O O . PRO A 1 89 ? 4.549 -8.212 7.503 1.00 46.41 89 PRO A O 1
ATOM 679 N N . ALA A 1 90 ? 6.085 -9.808 7.843 1.00 50.06 90 ALA A N 1
ATOM 680 C CA . ALA A 1 90 ? 6.079 -9.788 9.306 1.00 50.06 90 ALA A CA 1
ATOM 681 C C . ALA A 1 90 ? 6.604 -8.485 9.956 1.00 50.06 90 ALA A C 1
ATOM 683 O O . ALA A 1 90 ? 6.372 -8.281 11.145 1.00 50.06 90 ALA A O 1
ATOM 684 N N . ASP A 1 91 ? 7.290 -7.613 9.211 1.00 50.69 91 ASP A N 1
ATOM 685 C CA . ASP A 1 91 ? 7.871 -6.361 9.720 1.00 50.69 91 ASP A CA 1
ATOM 686 C C . ASP A 1 91 ? 6.859 -5.195 9.737 1.00 50.69 91 ASP A C 1
ATOM 688 O O . ASP A 1 91 ? 7.180 -4.098 10.200 1.00 50.69 91 ASP A O 1
ATOM 692 N N . LEU A 1 92 ? 5.631 -5.425 9.251 1.00 54.28 92 LEU A N 1
ATOM 693 C CA . LEU A 1 92 ? 4.509 -4.489 9.315 1.00 54.28 92 LEU A CA 1
ATOM 694 C C . LEU A 1 92 ? 3.404 -5.071 10.208 1.00 54.28 92 LEU A C 1
ATOM 696 O O . LEU A 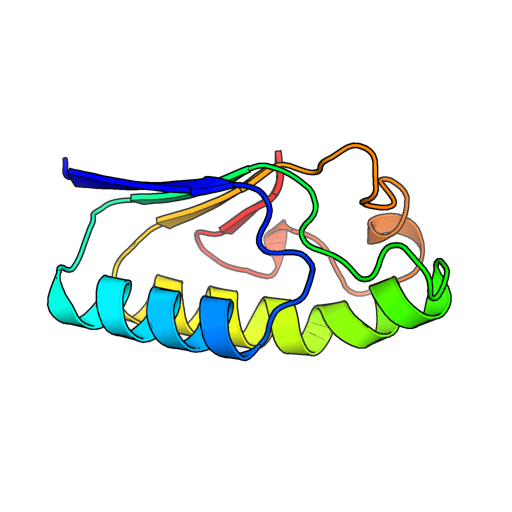1 92 ? 2.654 -5.948 9.770 1.00 54.28 92 LEU A O 1
ATOM 700 N N . PRO A 1 93 ? 3.276 -4.618 11.469 1.00 48.31 93 PRO A N 1
ATOM 701 C CA . PRO A 1 93 ? 2.211 -5.099 12.337 1.00 48.31 93 PRO A CA 1
ATOM 702 C C . PRO A 1 93 ? 0.855 -4.739 11.715 1.00 48.31 93 PRO A C 1
ATOM 704 O O . PRO A 1 93 ? 0.614 -3.578 11.391 1.00 48.31 93 PRO A O 1
ATOM 707 N N . HIS A 1 94 ? -0.016 -5.743 11.566 1.00 56.47 94 HIS A N 1
ATOM 708 C CA . HIS A 1 94 ? -1.362 -5.642 10.972 1.00 56.47 94 HIS A CA 1
ATOM 709 C C . HIS A 1 94 ? -1.425 -5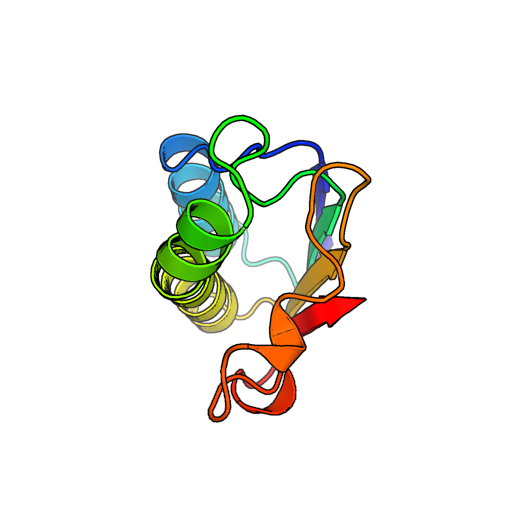.439 9.448 1.00 56.47 94 HIS A C 1
ATOM 711 O O . HIS A 1 94 ? -2.478 -5.073 8.930 1.00 56.47 94 HIS A O 1
ATOM 717 N N . THR A 1 95 ? -0.345 -5.739 8.719 1.00 55.72 95 THR A N 1
ATOM 718 C CA . THR A 1 95 ? -0.387 -5.846 7.253 1.00 55.72 95 THR A CA 1
ATOM 719 C C . THR A 1 95 ? -0.193 -7.296 6.827 1.00 55.72 95 THR A C 1
ATOM 721 O O . THR A 1 95 ? 0.763 -7.951 7.243 1.00 55.72 95 THR A O 1
ATOM 724 N N . ARG A 1 96 ? -1.084 -7.812 5.974 1.00 62.03 96 ARG A N 1
ATOM 725 C CA . ARG A 1 96 ? -0.922 -9.132 5.345 1.00 62.03 96 ARG A CA 1
ATOM 726 C C . ARG A 1 96 ? -0.808 -8.986 3.834 1.00 62.03 96 ARG A C 1
ATOM 728 O O . ARG A 1 96 ? -1.677 -8.391 3.203 1.00 62.03 96 ARG A O 1
ATOM 735 N N . LEU A 1 97 ? 0.256 -9.560 3.279 1.00 59.16 97 LEU A N 1
ATOM 736 C CA . LEU A 1 97 ? 0.392 -9.802 1.848 1.00 59.16 97 LEU A CA 1
ATOM 737 C C . LEU A 1 97 ? -0.166 -11.200 1.557 1.00 59.16 97 LEU A C 1
ATOM 739 O O . LEU A 1 97 ? 0.289 -12.161 2.185 1.00 59.16 97 LEU A O 1
ATOM 743 N N . ILE A 1 98 ? -1.163 -11.294 0.677 1.00 57.56 98 ILE A N 1
ATOM 744 C CA . ILE A 1 98 ? -1.828 -12.546 0.280 1.00 57.56 98 ILE A CA 1
ATOM 745 C C . ILE A 1 98 ? -1.593 -12.808 -1.207 1.00 57.56 98 ILE A C 1
ATOM 747 O O . ILE A 1 98 ? -1.678 -11.847 -2.005 1.00 57.56 98 ILE A O 1
#

Foldseek 3Di:
DFEAEEEDCQCVLVVLVVVLVCCLVVVGQAYEYAENNAHQPPDLVRRLVCVVVVLVSCQSSVVSNYQYEYEYHPSDDPCSCVVDPPDDLVVRVRYDYD

pLDDT: mean 83.47, std 16.53, range [40.78, 98.12]

Sequence (98 aa):
MRWMVLADIHHGENKWELLVQAAKAHKPDLVAVAGDLLPKDQGTLAQVAYLPGLRAYAEAINAAGAELVLILGNDDNRDIGCFTSGYRPADLPHTRLI

Radius of gyration: 12.74 Å; chains: 1; bounding box: 34×23×30 Å

Secondary structure (DSSP, 8-state):
--EEEEE--TT-HHHHHHHHHHHHHH--SEEEEES--S-STTHHHHHHHHHHHHHHHHHHHHHTT-EEEEE--SSS-TTHHHH-TT--GGGSTTEEE-